Protein AF-A0A3R7F745-F1 (afdb_monomer)

Sequence (133 aa):
MEKLKELGHRFPKTRAEYIVSARKYSDSIKRIIKESENSKELRNWLVENIHGIGMKEASHFLRNIGYTDLAILDFHILDLLAKYGIIEKPKRLTKSIYLQIEKELRRIAELAGLNMAELDLYLWYMETGKILK

Solvent-accessible surface area (backbone atoms only — not comparable to full-atom values): 7678 Å² total; per-residue (Å²): 81,66,68,41,46,75,73,65,46,93,55,23,60,64,51,40,52,31,56,59,65,45,51,84,39,69,88,45,49,67,54,56,59,70,73,46,92,42,73,69,57,48,31,50,50,40,37,76,71,32,65,92,34,46,72,37,55,28,28,45,53,43,40,78,76,69,51,43,82,52,55,64,70,48,72,67,54,46,49,51,37,31,75,71,66,75,43,80,74,68,96,66,87,45,74,67,57,48,54,52,54,39,51,54,51,48,55,51,16,59,75,69,76,40,47,36,48,58,42,51,47,51,55,40,28,73,75,67,76,44,80,82,133

Structure (mmCIF, N/CA/C/O backbone):
data_AF-A0A3R7F745-F1
#
_entry.id   AF-A0A3R7F745-F1
#
loop_
_atom_site.group_PDB
_atom_site.id
_atom_site.type_symbol
_atom_site.label_atom_id
_atom_site.label_alt_id
_atom_site.label_comp_id
_atom_site.label_asym_id
_atom_site.label_entity_id
_atom_site.label_seq_id
_atom_site.pdbx_PDB_ins_code
_atom_site.Cartn_x
_atom_site.Cartn_y
_atom_site.Cartn_z
_atom_site.occupancy
_atom_site.B_iso_or_equiv
_atom_site.auth_seq_id
_atom_site.auth_comp_id
_atom_site.auth_asym_id
_atom_site.auth_atom_id
_atom_site.pdbx_PDB_model_num
ATOM 1 N N . MET A 1 1 ? 8.141 -2.968 -23.846 1.00 72.62 1 MET A N 1
ATOM 2 C CA . MET A 1 1 ? 7.396 -1.702 -24.035 1.00 72.62 1 MET A CA 1
ATOM 3 C C . MET A 1 1 ? 6.206 -1.909 -24.962 1.00 72.62 1 MET A C 1
ATOM 5 O O . MET A 1 1 ? 5.096 -1.599 -24.551 1.00 72.62 1 MET A O 1
ATOM 9 N N . GLU A 1 2 ? 6.426 -2.461 -26.160 1.00 80.88 2 GLU A N 1
ATOM 10 C CA . GLU A 1 2 ? 5.387 -2.669 -27.186 1.00 80.88 2 GLU A CA 1
ATOM 11 C C . GLU A 1 2 ? 4.180 -3.441 -26.652 1.00 80.88 2 GLU A C 1
ATOM 13 O O . GLU A 1 2 ? 3.068 -2.931 -26.723 1.00 80.88 2 GLU A O 1
ATOM 18 N N . LYS A 1 3 ? 4.406 -4.543 -25.923 1.00 92.00 3 LYS A N 1
ATOM 19 C CA . LYS A 1 3 ? 3.311 -5.310 -25.311 1.00 92.00 3 LYS A CA 1
ATOM 20 C C . LYS A 1 3 ? 2.423 -4.505 -24.349 1.00 92.00 3 LYS A C 1
ATOM 22 O O . LYS A 1 3 ? 1.210 -4.652 -24.376 1.00 92.00 3 LYS A O 1
ATOM 27 N N . LEU A 1 4 ? 2.995 -3.635 -23.509 1.00 93.00 4 LEU A N 1
ATOM 28 C CA . LEU A 1 4 ? 2.198 -2.804 -22.589 1.00 93.00 4 LEU A CA 1
ATOM 29 C C . LEU A 1 4 ? 1.375 -1.754 -23.342 1.00 93.00 4 LEU A C 1
ATOM 31 O O . LEU A 1 4 ? 0.277 -1.413 -22.910 1.00 93.00 4 LEU A O 1
ATOM 35 N N . LYS A 1 5 ? 1.912 -1.240 -24.455 1.00 91.56 5 LYS A N 1
ATOM 36 C CA . LYS A 1 5 ? 1.217 -0.285 -25.320 1.00 91.56 5 LYS A CA 1
ATOM 37 C C . LYS A 1 5 ? 0.073 -0.968 -26.075 1.00 91.56 5 LYS A C 1
ATOM 39 O O . LYS A 1 5 ? -1.028 -0.435 -26.085 1.00 91.56 5 LYS A O 1
ATOM 44 N N . GLU A 1 6 ? 0.320 -2.149 -26.639 1.00 94.31 6 GLU A N 1
ATOM 45 C CA . GLU A 1 6 ? -0.694 -2.981 -27.306 1.00 94.31 6 GLU A CA 1
ATOM 46 C C . GLU A 1 6 ? -1.857 -3.338 -26.377 1.00 94.31 6 GLU A C 1
ATOM 48 O O . GLU A 1 6 ? -3.009 -3.305 -26.790 1.00 94.31 6 GLU A O 1
ATOM 53 N N . LEU A 1 7 ? -1.565 -3.632 -25.107 1.00 95.62 7 LEU A N 1
ATOM 54 C CA . LEU A 1 7 ? -2.572 -3.941 -24.087 1.00 95.62 7 LEU A CA 1
ATOM 55 C C . LEU A 1 7 ? -3.254 -2.688 -23.496 1.00 95.62 7 LEU A C 1
ATOM 57 O O . LEU A 1 7 ? -3.988 -2.795 -22.517 1.00 95.62 7 LEU A O 1
ATOM 61 N N . GLY A 1 8 ? -3.015 -1.496 -24.056 1.00 93.69 8 GLY A N 1
ATOM 62 C CA . GLY A 1 8 ? -3.741 -0.269 -23.707 1.00 93.69 8 GLY A CA 1
ATOM 63 C C . GLY A 1 8 ? -3.279 0.438 -22.428 1.00 93.69 8 GLY A C 1
ATOM 64 O O . GLY A 1 8 ? -3.978 1.317 -21.920 1.00 93.69 8 GLY A O 1
ATOM 65 N N . HIS A 1 9 ? -2.108 0.104 -21.874 1.00 93.44 9 HIS A N 1
ATOM 66 C CA . HIS A 1 9 ? -1.624 0.775 -20.669 1.00 93.44 9 HIS A CA 1
ATOM 67 C C . HIS A 1 9 ? -1.247 2.239 -20.967 1.00 93.44 9 HIS A C 1
ATOM 69 O O . HIS A 1 9 ? -0.422 2.507 -21.836 1.00 93.44 9 HIS A O 1
ATOM 75 N N . ARG A 1 10 ? -1.781 3.192 -20.186 1.00 94.19 10 ARG A N 1
ATOM 76 C CA . ARG A 1 10 ? -1.599 4.652 -20.386 1.00 94.19 10 ARG A CA 1
ATOM 77 C C . ARG A 1 10 ? -0.144 5.142 -20.297 1.00 94.19 10 ARG A C 1
ATOM 79 O O . ARG A 1 10 ? 0.215 6.126 -20.928 1.00 94.19 10 ARG A O 1
ATOM 86 N N . PHE A 1 11 ? 0.699 4.445 -19.532 1.00 93.69 11 PHE A N 1
ATOM 87 C CA . PHE A 1 11 ? 2.117 4.789 -19.307 1.00 93.69 11 PHE A CA 1
ATOM 88 C C . PHE A 1 11 ? 3.068 3.617 -19.618 1.00 93.69 11 PHE A C 1
ATOM 90 O O . PHE A 1 11 ? 3.719 3.088 -18.714 1.00 93.69 11 PHE A O 1
ATOM 97 N N . PRO A 1 12 ? 3.126 3.128 -20.867 1.00 93.56 12 PRO A N 1
ATOM 98 C CA . PRO A 1 12 ? 3.766 1.850 -21.178 1.00 93.56 12 PRO A CA 1
ATOM 99 C C . PRO A 1 12 ? 5.296 1.917 -21.091 1.00 93.56 12 PRO A C 1
ATOM 101 O O . PRO A 1 12 ? 5.928 0.944 -20.684 1.00 93.56 12 PRO A O 1
ATOM 104 N N . LYS A 1 13 ? 5.893 3.066 -21.437 1.00 94.38 13 LYS A N 1
ATOM 105 C CA . LYS A 1 13 ? 7.344 3.287 -21.368 1.00 94.38 13 LYS A CA 1
ATOM 106 C C . LYS A 1 13 ? 7.831 3.272 -19.917 1.00 94.38 13 LYS A C 1
ATOM 108 O O . LYS A 1 13 ? 8.583 2.381 -19.539 1.00 94.38 13 LYS A O 1
ATOM 113 N N . THR A 1 14 ? 7.299 4.168 -19.089 1.00 94.56 14 THR A N 1
ATOM 114 C CA . THR A 1 14 ? 7.657 4.287 -17.669 1.00 94.56 14 THR A CA 1
ATOM 115 C C . THR A 1 14 ? 7.414 2.990 -16.896 1.00 94.56 14 THR A C 1
ATOM 117 O O . THR A 1 14 ? 8.259 2.564 -16.117 1.00 94.56 14 THR A O 1
ATOM 120 N N . ARG A 1 15 ? 6.289 2.296 -17.129 1.00 94.56 15 ARG A N 1
ATOM 121 C CA . ARG A 1 15 ? 6.046 1.001 -16.469 1.00 94.56 15 ARG A CA 1
ATOM 122 C C . ARG A 1 15 ? 7.008 -0.091 -16.927 1.00 94.56 15 ARG A C 1
ATOM 124 O O . ARG A 1 15 ? 7.422 -0.890 -16.095 1.00 94.56 15 ARG A O 1
ATOM 131 N N . ALA A 1 16 ? 7.392 -0.122 -18.204 1.00 95.88 16 ALA A N 1
ATOM 132 C CA . ALA A 1 16 ? 8.419 -1.054 -18.664 1.00 95.88 16 ALA A CA 1
ATOM 133 C C . ALA A 1 16 ? 9.768 -0.780 -17.982 1.00 95.88 16 ALA A C 1
ATOM 135 O O . ALA A 1 16 ? 10.407 -1.724 -17.527 1.00 95.88 16 ALA A O 1
ATOM 136 N N . GLU A 1 17 ? 10.166 0.489 -17.864 1.00 95.88 17 GLU A N 1
ATOM 137 C CA . GLU A 1 17 ? 11.392 0.896 -17.162 1.00 95.88 17 GLU A CA 1
ATOM 138 C C . GLU A 1 17 ? 11.373 0.454 -15.691 1.00 95.88 17 GLU A C 1
ATOM 140 O O . GLU A 1 17 ? 12.347 -0.125 -15.214 1.00 95.88 17 GLU A O 1
ATOM 145 N N . TYR A 1 18 ? 10.247 0.636 -14.992 1.00 96.38 18 TYR A N 1
ATOM 146 C CA . TYR A 1 18 ? 10.093 0.214 -13.593 1.00 96.38 18 TYR A CA 1
ATOM 147 C C . TYR A 1 18 ? 10.223 -1.303 -13.444 1.00 96.38 18 TYR A C 1
ATOM 149 O O . TYR A 1 18 ? 10.988 -1.780 -12.608 1.00 96.38 18 TYR A O 1
ATOM 157 N N . ILE A 1 19 ? 9.535 -2.065 -14.302 1.00 95.50 19 ILE A N 1
ATOM 158 C CA . ILE A 1 19 ? 9.607 -3.530 -14.300 1.00 95.50 19 ILE A CA 1
ATOM 159 C C . ILE A 1 19 ? 11.040 -3.996 -14.555 1.00 95.50 19 ILE A C 1
ATOM 161 O O . ILE A 1 19 ? 11.517 -4.878 -13.851 1.00 95.50 19 ILE A O 1
ATOM 165 N N . VAL A 1 20 ? 11.731 -3.427 -15.548 1.00 96.62 20 VAL A N 1
ATOM 166 C CA . VAL A 1 20 ? 13.112 -3.815 -15.875 1.00 96.62 20 VAL A CA 1
ATOM 167 C C . VAL A 1 20 ? 14.060 -3.478 -14.726 1.00 96.62 20 VAL A C 1
ATOM 169 O O . VAL A 1 20 ? 14.844 -4.337 -14.336 1.00 96.62 20 VAL A O 1
ATOM 172 N N . SER A 1 21 ? 13.946 -2.285 -14.139 1.00 96.25 21 SER A N 1
ATOM 173 C CA . SER A 1 21 ? 14.760 -1.866 -12.990 1.00 96.25 21 SER A CA 1
ATOM 174 C C . SER A 1 21 ? 14.577 -2.789 -11.779 1.00 96.25 21 SER A C 1
ATOM 176 O O . SER A 1 21 ? 15.553 -3.171 -11.133 1.00 96.25 21 SER A O 1
ATOM 178 N N . ALA A 1 22 ? 13.345 -3.233 -11.512 1.00 96.69 22 ALA A N 1
ATOM 179 C CA . ALA A 1 22 ? 13.042 -4.137 -10.405 1.00 96.69 22 ALA A CA 1
ATOM 180 C C . ALA A 1 22 ? 13.643 -5.549 -10.571 1.00 96.69 22 ALA A C 1
ATOM 182 O O . ALA A 1 22 ? 13.841 -6.241 -9.572 1.00 96.69 22 ALA A O 1
ATOM 183 N N . ARG A 1 23 ? 13.990 -5.980 -11.797 1.00 96.06 23 ARG A N 1
ATOM 184 C CA . ARG A 1 23 ? 14.547 -7.326 -12.059 1.00 96.06 23 ARG A CA 1
ATOM 185 C C . ARG A 1 23 ? 15.867 -7.588 -11.349 1.00 96.06 23 ARG A C 1
ATOM 187 O O . ARG A 1 23 ? 16.162 -8.744 -11.092 1.00 96.06 23 ARG A O 1
ATOM 194 N N . LYS A 1 24 ? 16.623 -6.553 -10.968 1.00 96.31 24 LYS A N 1
ATOM 195 C CA . LYS A 1 24 ? 17.854 -6.724 -10.176 1.00 96.31 24 LYS A CA 1
ATOM 196 C C . LYS A 1 24 ? 17.620 -7.418 -8.822 1.00 96.31 24 LYS A C 1
ATOM 198 O O . LYS A 1 24 ? 18.569 -7.895 -8.215 1.00 96.31 24 LYS A O 1
ATOM 203 N N . TYR A 1 25 ? 16.370 -7.478 -8.355 1.00 95.94 25 TYR A N 1
ATOM 204 C CA . TYR A 1 25 ? 15.972 -8.186 -7.138 1.00 95.94 25 TYR A CA 1
ATOM 205 C C . TYR A 1 25 ? 15.310 -9.550 -7.404 1.00 95.94 25 TYR A C 1
ATOM 207 O O . TYR A 1 25 ? 14.819 -10.157 -6.458 1.00 95.94 25 TYR A O 1
ATOM 215 N N . SER A 1 26 ? 15.263 -10.059 -8.645 1.00 93.25 26 SER A N 1
ATOM 216 C CA . SER A 1 26 ? 14.535 -11.303 -8.978 1.00 93.25 26 SER A CA 1
ATOM 217 C C . SER A 1 26 ? 14.954 -12.496 -8.120 1.00 93.25 26 SER A C 1
ATOM 219 O O . SER A 1 26 ? 14.105 -13.276 -7.690 1.00 93.25 26 SER A O 1
ATOM 221 N N . ASP A 1 27 ? 16.249 -12.588 -7.828 1.00 95.00 27 ASP A N 1
ATOM 222 C CA . ASP A 1 27 ? 16.844 -13.735 -7.141 1.00 95.00 27 ASP A CA 1
ATOM 223 C C . ASP A 1 27 ? 16.829 -13.563 -5.615 1.00 95.00 27 ASP A C 1
ATOM 225 O O . ASP A 1 27 ? 16.926 -14.535 -4.867 1.00 95.00 27 ASP A O 1
ATOM 229 N N . SER A 1 28 ? 16.674 -12.326 -5.134 1.00 95.56 28 SER A N 1
ATOM 230 C CA . SER A 1 28 ? 16.743 -11.980 -3.713 1.00 95.56 28 SER A CA 1
ATOM 231 C C . SER A 1 28 ? 15.391 -11.636 -3.093 1.00 95.56 28 SER A C 1
ATOM 233 O O . SER A 1 28 ? 15.243 -11.792 -1.884 1.00 95.56 28 SER A O 1
ATOM 235 N N . ILE A 1 29 ? 14.380 -11.234 -3.874 1.00 94.50 29 ILE A N 1
ATOM 236 C CA . ILE A 1 29 ? 13.108 -10.715 -3.343 1.00 94.50 29 ILE A CA 1
ATOM 237 C C . ILE A 1 29 ? 12.384 -11.721 -2.446 1.00 94.50 29 ILE A C 1
ATOM 239 O O . ILE A 1 29 ? 11.893 -11.357 -1.384 1.00 94.50 29 ILE A O 1
ATOM 243 N N . LYS A 1 30 ? 12.379 -13.009 -2.816 1.00 94.00 30 LYS A N 1
ATOM 244 C CA . LYS A 1 30 ? 11.775 -14.068 -1.990 1.00 94.00 30 LYS A CA 1
ATOM 245 C C . LYS A 1 30 ? 12.487 -14.215 -0.648 1.00 94.00 30 LYS A C 1
ATOM 247 O O . LYS A 1 30 ? 11.829 -14.412 0.367 1.00 94.00 30 LYS A O 1
ATOM 252 N N . ARG A 1 31 ? 13.821 -14.122 -0.652 1.00 95.81 3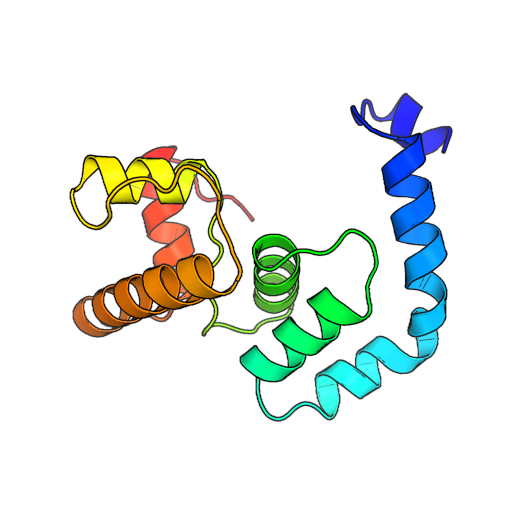1 ARG A N 1
ATOM 253 C CA . ARG A 1 31 ? 14.636 -14.188 0.563 1.00 95.81 31 ARG A CA 1
ATOM 254 C C . ARG A 1 31 ? 14.370 -12.974 1.451 1.00 95.81 31 ARG A C 1
ATOM 256 O O . ARG A 1 31 ? 14.060 -13.159 2.614 1.00 95.81 31 ARG A O 1
ATOM 263 N N . ILE A 1 32 ? 14.380 -11.773 0.875 1.00 95.00 32 ILE A N 1
ATOM 264 C CA . ILE A 1 32 ? 14.102 -10.510 1.577 1.00 95.00 32 ILE A CA 1
ATOM 265 C C . ILE A 1 32 ? 12.721 -10.536 2.242 1.00 95.00 32 ILE A C 1
ATOM 267 O O . ILE A 1 32 ? 12.591 -10.153 3.398 1.00 95.00 32 ILE A O 1
ATOM 271 N N . ILE A 1 33 ? 11.696 -11.029 1.536 1.00 94.88 33 ILE A N 1
ATOM 272 C CA . ILE A 1 33 ? 10.348 -11.194 2.099 1.00 94.88 33 ILE A CA 1
ATOM 273 C C . ILE A 1 33 ? 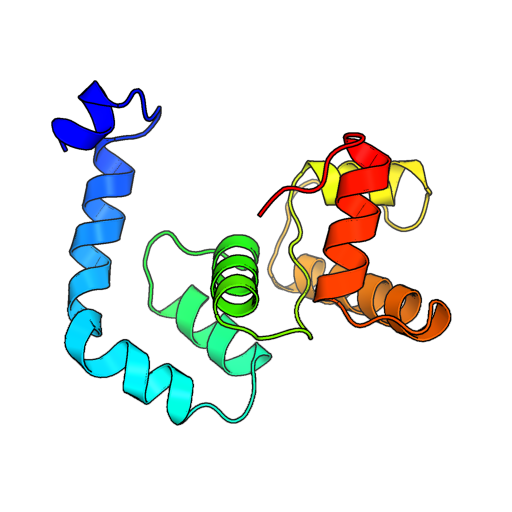10.365 -12.191 3.267 1.00 94.88 33 ILE A C 1
ATOM 275 O O . ILE A 1 33 ? 9.778 -11.914 4.305 1.00 94.88 33 ILE A O 1
ATOM 279 N N . LYS A 1 34 ? 11.042 -13.337 3.112 1.00 92.56 34 LYS A N 1
ATOM 280 C CA . LYS A 1 34 ? 11.086 -14.400 4.129 1.00 92.56 34 LYS A CA 1
ATOM 281 C C . LYS A 1 34 ? 11.879 -14.011 5.381 1.00 92.56 34 LYS A C 1
ATOM 283 O O . LYS A 1 34 ? 11.537 -14.455 6.468 1.00 92.56 34 LYS A O 1
ATOM 288 N N . GLU A 1 35 ? 12.951 -13.245 5.216 1.00 93.00 35 GLU A N 1
ATOM 289 C CA . GLU A 1 35 ? 13.826 -12.793 6.305 1.00 93.00 35 GLU A CA 1
ATOM 290 C C . GLU A 1 35 ? 13.254 -11.585 7.055 1.00 93.00 35 GLU A C 1
ATOM 292 O O . GLU A 1 35 ? 13.739 -11.253 8.131 1.00 93.00 35 GLU A O 1
ATOM 297 N N . SER A 1 36 ? 12.232 -10.919 6.512 1.00 91.94 36 SER A N 1
ATOM 298 C CA . SER A 1 36 ? 11.605 -9.794 7.193 1.00 91.94 36 SER A CA 1
ATOM 299 C C . SER A 1 36 ? 10.620 -10.266 8.259 1.00 91.94 36 SER A C 1
ATOM 301 O O . SER A 1 36 ? 9.636 -10.943 7.968 1.00 91.94 36 SER A O 1
ATOM 303 N N . GLU A 1 37 ? 10.855 -9.839 9.497 1.00 88.62 37 GLU A N 1
ATOM 304 C CA . GLU A 1 37 ? 9.993 -10.144 10.645 1.00 88.62 37 GLU A CA 1
ATOM 305 C C . GLU A 1 37 ? 8.764 -9.223 10.731 1.00 88.62 37 GLU A C 1
ATOM 307 O O . GLU A 1 37 ? 7.804 -9.510 11.445 1.00 88.62 37 GLU A O 1
ATOM 312 N N . ASN A 1 38 ? 8.778 -8.105 9.998 1.00 93.94 38 ASN A N 1
ATOM 313 C CA . ASN A 1 38 ? 7.821 -7.018 10.155 1.00 93.94 38 ASN A CA 1
ATOM 314 C C . ASN A 1 38 ? 7.362 -6.479 8.794 1.00 93.94 38 ASN A C 1
ATOM 316 O O . ASN A 1 38 ? 8.134 -5.893 8.032 1.00 93.94 38 ASN A O 1
ATOM 320 N N . SER A 1 39 ? 6.063 -6.597 8.517 1.00 96.31 39 SER A N 1
ATOM 321 C CA . SER A 1 39 ? 5.442 -6.129 7.271 1.00 96.31 39 SER A CA 1
ATOM 322 C C . SER A 1 39 ? 5.658 -4.630 7.017 1.00 96.31 39 SER A C 1
ATOM 324 O O . SER A 1 39 ? 5.798 -4.206 5.868 1.00 96.31 39 SER A O 1
ATOM 326 N N . LYS A 1 40 ? 5.740 -3.806 8.072 1.00 96.88 40 LYS A N 1
ATOM 327 C CA . LYS A 1 40 ? 5.968 -2.356 7.964 1.00 96.88 40 LYS A CA 1
ATOM 328 C C . LYS A 1 40 ? 7.392 -2.044 7.521 1.00 96.88 40 LYS A C 1
ATOM 330 O O . LYS A 1 40 ? 7.592 -1.118 6.734 1.00 96.88 40 LYS A O 1
ATOM 335 N N . GLU A 1 41 ? 8.366 -2.803 8.013 1.00 96.56 41 GLU A N 1
ATOM 336 C CA . GLU A 1 41 ? 9.764 -2.691 7.593 1.00 96.56 41 GLU A CA 1
ATOM 337 C C . GLU A 1 41 ? 9.936 -3.190 6.166 1.00 96.56 41 GLU A C 1
ATOM 339 O O . GLU A 1 41 ? 10.511 -2.476 5.346 1.00 96.56 41 GLU A O 1
ATOM 344 N N . LEU A 1 42 ? 9.334 -4.334 5.831 1.00 97.81 42 LEU A N 1
ATOM 345 C CA . LEU A 1 42 ? 9.319 -4.846 4.465 1.00 97.81 42 LEU A CA 1
ATOM 346 C C . LEU A 1 42 ? 8.693 -3.841 3.491 1.00 97.81 42 LEU A C 1
ATOM 348 O O . LEU A 1 42 ? 9.232 -3.597 2.411 1.00 97.81 42 LEU A O 1
ATOM 352 N N . ARG A 1 43 ? 7.590 -3.192 3.883 1.00 98.19 43 ARG A N 1
ATOM 353 C CA . ARG A 1 43 ? 6.980 -2.112 3.101 1.00 98.19 43 ARG A CA 1
ATOM 354 C C . ARG A 1 43 ? 7.949 -0.956 2.884 1.00 98.19 43 ARG A C 1
ATOM 356 O O . ARG A 1 43 ? 8.072 -0.485 1.758 1.00 98.19 43 ARG A O 1
ATOM 363 N N . ASN A 1 44 ? 8.607 -0.479 3.940 1.00 97.50 44 ASN A N 1
ATOM 364 C CA . ASN A 1 44 ? 9.569 0.618 3.825 1.00 97.50 44 ASN A CA 1
ATOM 365 C C . ASN A 1 44 ? 10.722 0.239 2.892 1.00 97.50 44 ASN A C 1
ATOM 367 O O . ASN A 1 44 ? 11.059 1.014 2.001 1.00 97.50 44 ASN A O 1
ATOM 371 N N . TRP A 1 45 ? 11.240 -0.983 3.030 1.00 97.75 45 TRP A N 1
ATOM 372 C CA . TRP A 1 45 ? 12.279 -1.508 2.157 1.00 97.75 45 TRP A CA 1
ATOM 373 C C . TRP A 1 45 ? 11.835 -1.506 0.689 1.00 97.75 45 TRP A C 1
ATOM 375 O O . TRP A 1 45 ? 12.572 -1.018 -0.166 1.00 97.75 45 TRP A O 1
ATOM 385 N N . LEU A 1 46 ? 10.616 -1.974 0.389 1.00 97.88 46 LEU A N 1
ATOM 386 C CA . LEU A 1 46 ? 10.062 -1.965 -0.971 1.00 97.88 46 LEU A CA 1
ATOM 387 C C . LEU A 1 46 ? 9.966 -0.546 -1.546 1.00 97.88 46 LEU A C 1
ATOM 389 O O . LEU A 1 46 ? 10.355 -0.331 -2.691 1.00 97.88 46 LEU A O 1
ATOM 393 N N . VAL A 1 47 ? 9.481 0.414 -0.754 1.00 97.81 47 VAL A N 1
ATOM 394 C CA . VAL A 1 47 ? 9.351 1.823 -1.165 1.00 97.81 47 VAL A CA 1
ATOM 395 C C . VAL A 1 47 ? 10.712 2.458 -1.454 1.00 97.81 47 VAL A C 1
ATOM 397 O O . VAL A 1 47 ? 10.845 3.248 -2.384 1.00 97.81 47 VAL A O 1
ATOM 400 N N . GLU A 1 48 ? 11.730 2.116 -0.670 1.00 97.31 48 GLU A N 1
ATOM 401 C CA . GLU A 1 48 ? 13.071 2.694 -0.796 1.00 97.31 48 GLU A CA 1
ATOM 402 C C . GLU A 1 48 ? 13.888 2.054 -1.928 1.00 97.31 48 GLU A C 1
ATOM 404 O O . GLU A 1 48 ? 14.703 2.725 -2.560 1.00 97.31 48 GLU A O 1
ATOM 409 N N . ASN A 1 49 ? 13.661 0.769 -2.221 1.00 96.94 49 ASN A N 1
ATOM 410 C CA . ASN A 1 49 ? 14.511 -0.008 -3.128 1.00 96.94 49 ASN A CA 1
ATOM 411 C C . ASN A 1 49 ? 13.894 -0.259 -4.509 1.00 96.94 49 ASN A C 1
ATOM 413 O O . ASN A 1 49 ? 14.628 -0.419 -5.492 1.00 96.94 49 ASN A O 1
ATOM 417 N N . ILE A 1 50 ? 12.564 -0.305 -4.617 1.00 96.94 50 ILE A N 1
ATOM 418 C CA . ILE A 1 50 ? 11.877 -0.668 -5.859 1.00 96.94 50 ILE A CA 1
ATOM 419 C C . ILE A 1 50 ? 11.348 0.590 -6.542 1.00 96.94 50 ILE A C 1
ATOM 421 O O . ILE A 1 50 ? 10.343 1.183 -6.153 1.00 96.94 50 ILE A O 1
ATOM 425 N N . HIS A 1 51 ? 12.030 0.997 -7.612 1.00 95.62 51 HIS A N 1
ATOM 426 C CA . HIS A 1 51 ? 11.656 2.193 -8.353 1.00 95.62 51 HIS A CA 1
ATOM 427 C C . HIS A 1 51 ? 10.227 2.090 -8.911 1.00 95.62 51 HIS A C 1
ATOM 429 O O . HIS A 1 51 ? 9.872 1.114 -9.572 1.00 95.62 51 HIS A O 1
ATOM 435 N N . GLY A 1 52 ? 9.416 3.120 -8.657 1.00 94.50 52 GLY A N 1
ATOM 436 C CA . GLY A 1 52 ? 8.014 3.158 -9.072 1.00 94.50 52 GLY A CA 1
ATOM 437 C C . GLY A 1 52 ? 7.017 2.555 -8.081 1.00 94.50 52 GLY A C 1
ATOM 438 O O . GLY A 1 52 ? 5.827 2.522 -8.398 1.00 94.50 52 GLY A O 1
ATOM 439 N N . ILE A 1 53 ? 7.473 2.110 -6.906 1.00 97.06 53 ILE A N 1
ATOM 440 C CA . ILE A 1 53 ? 6.629 1.609 -5.819 1.00 97.06 53 ILE A CA 1
ATOM 441 C C . ILE A 1 53 ? 6.531 2.663 -4.712 1.00 97.06 53 ILE A C 1
ATOM 443 O O . ILE A 1 53 ? 7.529 3.050 -4.112 1.00 97.06 53 ILE A O 1
ATOM 447 N N . GLY A 1 54 ? 5.313 3.138 -4.446 1.00 97.62 54 GLY A N 1
ATOM 448 C CA . GLY A 1 54 ? 4.998 3.988 -3.301 1.00 97.62 54 GLY A CA 1
ATOM 449 C C . GLY A 1 54 ? 4.400 3.196 -2.138 1.00 97.62 54 GLY A C 1
ATOM 450 O O . GLY A 1 54 ? 4.269 1.974 -2.188 1.00 97.62 54 GLY A O 1
ATOM 451 N N . MET A 1 55 ? 3.997 3.906 -1.078 1.00 98.06 55 MET A N 1
ATOM 452 C CA . MET A 1 55 ? 3.404 3.301 0.127 1.00 98.06 55 MET A CA 1
ATOM 453 C C . MET A 1 55 ? 2.188 2.421 -0.190 1.00 98.06 55 MET A C 1
ATOM 455 O O . MET A 1 55 ? 2.073 1.318 0.347 1.00 98.06 55 MET A O 1
ATOM 459 N N . LYS A 1 56 ? 1.305 2.886 -1.084 1.00 97.44 56 LYS A N 1
ATOM 460 C CA . LYS A 1 56 ? 0.111 2.143 -1.500 1.00 97.44 56 LYS A CA 1
ATOM 461 C C . LYS A 1 56 ? 0.491 0.904 -2.303 1.00 97.44 56 LYS A C 1
ATOM 463 O O . LYS A 1 56 ? 0.028 -0.181 -1.980 1.00 97.44 56 LYS A O 1
ATOM 468 N N . GLU A 1 57 ? 1.337 1.047 -3.324 1.00 97.75 57 GLU A N 1
ATOM 469 C CA . GLU A 1 57 ? 1.760 -0.076 -4.170 1.00 97.75 57 GLU A CA 1
ATOM 470 C C . GLU A 1 57 ? 2.488 -1.156 -3.358 1.00 97.75 57 GLU A C 1
ATOM 472 O O . GLU A 1 57 ? 2.224 -2.339 -3.553 1.00 97.75 57 GLU A O 1
ATOM 477 N N . ALA A 1 58 ? 3.349 -0.765 -2.412 1.00 98.06 58 ALA A N 1
ATOM 478 C CA . ALA A 1 58 ? 4.029 -1.703 -1.524 1.00 98.06 58 ALA A CA 1
ATOM 479 C C . ALA A 1 58 ? 3.044 -2.416 -0.587 1.00 98.06 58 ALA A C 1
ATOM 481 O O . ALA A 1 58 ? 3.097 -3.637 -0.463 1.00 98.06 58 ALA A O 1
ATOM 482 N N . SER A 1 59 ? 2.114 -1.681 0.034 1.00 97.94 59 SER A N 1
ATOM 483 C CA . SER A 1 59 ? 1.087 -2.281 0.902 1.00 97.94 59 SER A CA 1
ATOM 484 C C . SER A 1 59 ? 0.177 -3.235 0.118 1.00 97.94 59 SER A C 1
ATOM 486 O O . SER A 1 59 ? -0.108 -4.333 0.586 1.00 97.94 59 SER A O 1
ATOM 488 N N . HIS A 1 60 ? -0.219 -2.862 -1.105 1.00 96.25 60 HIS A N 1
ATOM 489 C CA . HIS A 1 60 ? -1.043 -3.697 -1.987 1.00 96.25 60 HIS A CA 1
ATOM 490 C C . HIS A 1 60 ? -0.312 -4.968 -2.418 1.00 96.25 60 HIS A C 1
ATOM 492 O O . HIS A 1 60 ? -0.884 -6.053 -2.349 1.00 96.25 60 HIS A O 1
ATOM 498 N N . PHE A 1 61 ? 0.967 -4.858 -2.787 1.00 96.62 61 PHE A N 1
ATOM 499 C CA . PHE A 1 61 ? 1.800 -6.020 -3.091 1.00 96.62 61 PHE A CA 1
ATOM 500 C C . PHE A 1 61 ? 1.877 -6.987 -1.904 1.00 96.62 61 PHE A C 1
ATOM 502 O O . PHE A 1 61 ? 1.629 -8.179 -2.078 1.00 96.62 61 PHE A O 1
ATOM 509 N N . LEU A 1 62 ? 2.162 -6.475 -0.702 1.00 97.12 62 LEU A N 1
ATOM 510 C CA . LEU A 1 62 ? 2.253 -7.289 0.510 1.00 97.12 62 LEU A CA 1
ATOM 511 C C . LEU A 1 62 ? 0.916 -7.955 0.856 1.00 97.12 62 LEU A C 1
ATOM 513 O O . LEU A 1 62 ? 0.893 -9.145 1.168 1.00 97.12 62 LEU A O 1
ATOM 517 N N . ARG A 1 63 ? -0.209 -7.248 0.702 1.00 94.94 63 ARG A N 1
ATOM 518 C CA . ARG A 1 63 ? -1.537 -7.846 0.888 1.00 94.94 63 ARG A CA 1
ATOM 519 C C . ARG A 1 63 ? -1.769 -9.007 -0.066 1.00 94.94 63 ARG A C 1
ATOM 521 O O . ARG A 1 63 ? -2.198 -10.078 0.354 1.00 94.94 63 ARG A O 1
ATOM 528 N N . ASN A 1 64 ? -1.420 -8.830 -1.336 1.00 93.62 64 ASN A N 1
ATOM 529 C CA . ASN A 1 64 ? -1.627 -9.846 -2.366 1.00 93.62 64 ASN A CA 1
ATOM 530 C C . ASN A 1 64 ? -0.783 -11.116 -2.168 1.00 93.62 64 ASN A C 1
ATOM 532 O O . ASN A 1 64 ? -1.122 -12.149 -2.741 1.00 9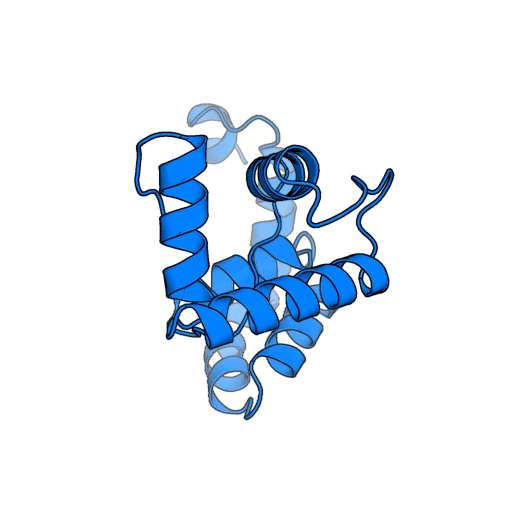3.62 64 ASN A O 1
ATOM 536 N N . ILE A 1 65 ? 0.277 -11.061 -1.356 1.00 94.19 65 ILE A N 1
ATOM 537 C CA . ILE A 1 65 ? 1.078 -12.234 -0.975 1.00 94.19 65 ILE A CA 1
ATOM 538 C C . ILE A 1 65 ? 0.789 -12.731 0.454 1.00 94.19 65 ILE A C 1
ATOM 540 O O . ILE A 1 65 ? 1.473 -13.640 0.916 1.00 94.19 65 ILE A O 1
ATOM 544 N N . GLY A 1 66 ? -0.221 -12.174 1.137 1.00 93.25 66 GLY A N 1
ATOM 545 C CA . GLY A 1 66 ? -0.773 -12.720 2.383 1.00 93.25 66 GLY A CA 1
ATOM 546 C C . GLY A 1 66 ? -0.593 -11.882 3.653 1.00 93.25 66 GLY A C 1
ATOM 547 O O . GLY A 1 66 ? -1.048 -12.315 4.707 1.00 93.25 66 GLY A O 1
ATOM 548 N N . TYR A 1 67 ? 0.022 -10.696 3.598 1.00 95.88 67 TYR A N 1
ATOM 549 C CA . TYR A 1 67 ? 0.109 -9.815 4.774 1.00 95.88 67 TYR A CA 1
ATOM 550 C C . TYR A 1 67 ? -1.225 -9.095 5.019 1.00 95.88 67 TYR A C 1
ATOM 552 O O . TYR A 1 67 ? -1.826 -8.557 4.093 1.00 95.88 67 TYR A O 1
ATOM 560 N N . THR A 1 68 ? -1.695 -9.044 6.265 1.00 96.50 68 THR A N 1
ATOM 561 C CA . THR A 1 68 ? -3.061 -8.581 6.585 1.00 96.50 68 THR A CA 1
ATOM 562 C C . THR A 1 68 ? -3.125 -7.330 7.454 1.00 96.50 68 THR A C 1
ATOM 564 O O . THR A 1 68 ? -4.209 -6.908 7.853 1.00 96.50 68 THR A O 1
ATOM 567 N N . ASP A 1 69 ? -1.984 -6.709 7.751 1.00 96.44 69 ASP A N 1
ATOM 568 C CA . ASP A 1 69 ? -1.872 -5.663 8.766 1.00 96.44 69 ASP A CA 1
ATOM 569 C C . ASP A 1 69 ? -1.493 -4.280 8.205 1.00 96.44 69 ASP A C 1
ATOM 571 O O . ASP A 1 69 ? -1.200 -3.374 8.985 1.00 96.44 69 ASP A O 1
ATOM 575 N N . LEU A 1 70 ? -1.522 -4.085 6.884 1.00 97.75 70 LEU A N 1
ATOM 576 C CA . LEU A 1 70 ? -1.182 -2.822 6.213 1.00 97.75 70 LEU A CA 1
ATOM 577 C C . LEU A 1 70 ? -2.403 -2.211 5.514 1.00 97.75 70 LEU A C 1
ATOM 579 O O . LEU A 1 70 ? -3.188 -2.928 4.899 1.00 97.75 70 LEU A O 1
ATOM 583 N N . ALA A 1 71 ? -2.544 -0.883 5.567 1.00 97.12 71 ALA A N 1
ATOM 584 C CA . ALA A 1 71 ? -3.578 -0.164 4.823 1.00 97.12 71 ALA A CA 1
ATOM 585 C C . ALA A 1 71 ? -3.193 -0.019 3.349 1.00 97.12 71 ALA A C 1
ATOM 587 O O . ALA A 1 71 ? -2.030 0.249 3.035 1.00 97.12 71 ALA A O 1
ATOM 588 N N . ILE A 1 72 ? -4.180 -0.065 2.454 1.00 96.75 72 ILE A N 1
ATOM 589 C CA . ILE A 1 72 ? -4.032 0.293 1.040 1.00 96.75 72 ILE A CA 1
ATOM 590 C C . ILE A 1 72 ? -4.794 1.604 0.811 1.00 96.75 72 ILE A C 1
ATOM 592 O O . ILE A 1 72 ? -6.000 1.612 0.605 1.00 96.75 72 ILE A O 1
ATOM 596 N N . LEU A 1 73 ? -4.095 2.741 0.887 1.00 96.38 73 LEU A N 1
ATOM 597 C CA . LEU A 1 73 ? -4.722 4.060 0.737 1.00 96.38 73 LEU A CA 1
ATOM 598 C C . LEU A 1 73 ? -4.645 4.534 -0.714 1.00 96.38 73 LEU A C 1
ATOM 600 O O . LEU A 1 73 ? -3.618 5.058 -1.158 1.00 96.38 73 LEU A O 1
ATOM 604 N N . ASP A 1 74 ? -5.730 4.350 -1.458 1.00 93.06 74 ASP A N 1
ATOM 605 C CA . ASP A 1 74 ? -5.917 4.936 -2.782 1.00 93.06 74 ASP A CA 1
ATOM 606 C C . ASP A 1 74 ? -6.884 6.133 -2.749 1.00 93.06 74 ASP A C 1
ATOM 608 O O . ASP A 1 74 ? -7.314 6.575 -1.685 1.00 93.06 74 ASP A O 1
ATOM 612 N N . PHE A 1 75 ? -7.196 6.712 -3.911 1.00 91.44 75 PHE A N 1
ATOM 613 C CA . PHE A 1 75 ? -8.065 7.887 -3.948 1.00 91.44 75 PHE A CA 1
ATOM 614 C C . PHE A 1 75 ? -9.511 7.573 -3.534 1.00 91.44 75 PHE A C 1
ATOM 616 O O . PHE A 1 75 ? -10.117 8.417 -2.887 1.00 91.44 75 PHE A O 1
ATOM 623 N N . HIS A 1 76 ? -10.020 6.374 -3.835 1.00 91.25 76 HIS A N 1
ATOM 624 C CA . HIS A 1 76 ? -11.360 5.929 -3.456 1.00 91.25 76 HIS A CA 1
ATOM 625 C C . HIS A 1 76 ? -11.485 5.782 -1.941 1.00 91.25 76 HIS A C 1
ATOM 627 O O . HIS A 1 76 ? -12.404 6.331 -1.340 1.00 91.25 76 HIS A O 1
ATOM 633 N N . ILE A 1 77 ? -10.518 5.119 -1.303 1.00 93.88 77 ILE A N 1
ATOM 634 C CA . ILE A 1 77 ? -10.483 4.978 0.155 1.00 93.88 77 ILE A CA 1
ATOM 635 C C . ILE A 1 77 ? -10.353 6.350 0.820 1.00 93.88 77 ILE A C 1
ATOM 637 O O . ILE A 1 77 ? -11.074 6.642 1.768 1.00 93.88 77 ILE A O 1
ATOM 641 N N . LEU A 1 78 ? -9.483 7.231 0.318 1.00 95.81 78 LEU A N 1
ATOM 642 C CA . LEU A 1 78 ? -9.359 8.587 0.866 1.00 95.81 78 LEU A CA 1
ATOM 643 C C . LEU A 1 78 ? -10.650 9.405 0.715 1.00 95.81 78 LEU A C 1
ATOM 645 O O . LEU A 1 78 ? -11.002 10.143 1.635 1.00 95.81 78 LEU A O 1
ATOM 649 N N . ASP A 1 79 ? -11.345 9.282 -0.417 1.00 94.31 79 ASP A N 1
ATOM 650 C CA . ASP A 1 79 ? -12.638 9.932 -0.652 1.00 94.31 79 ASP A CA 1
ATOM 651 C C . ASP A 1 79 ? -13.721 9.403 0.288 1.00 94.31 79 ASP A C 1
ATOM 653 O O . ASP A 1 79 ? -14.432 10.192 0.912 1.00 94.31 79 ASP A O 1
ATOM 657 N N . LEU A 1 80 ? -13.785 8.085 0.468 1.00 95.06 80 LEU A N 1
ATOM 658 C CA . LEU A 1 80 ? -14.702 7.438 1.396 1.00 95.06 80 LEU A CA 1
ATOM 659 C C . LEU A 1 80 ? -14.4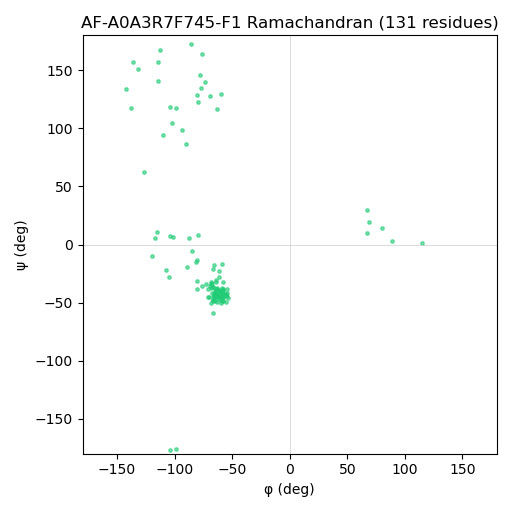58 7.910 2.837 1.00 95.06 80 LEU A C 1
ATOM 661 O O . LEU A 1 80 ? -15.386 8.349 3.515 1.00 95.06 80 LEU A O 1
ATOM 665 N N . LEU A 1 81 ? -13.208 7.885 3.308 1.00 95.81 81 LEU A N 1
ATOM 666 C CA . LEU A 1 81 ? -12.876 8.308 4.672 1.00 95.81 81 LEU A CA 1
ATOM 667 C C . LEU A 1 81 ? -13.193 9.789 4.913 1.00 95.81 81 LEU A C 1
ATOM 669 O O . LEU A 1 81 ? -13.695 10.139 5.982 1.00 95.81 81 LEU A O 1
ATOM 673 N N . ALA A 1 82 ? -12.949 10.651 3.923 1.00 96.25 82 ALA A N 1
ATOM 674 C CA . ALA A 1 82 ? -13.309 12.063 4.004 1.00 96.25 82 ALA A CA 1
ATOM 675 C C . ALA A 1 82 ? -14.832 12.272 4.009 1.00 96.25 82 ALA A C 1
ATOM 677 O O . ALA A 1 82 ? -15.344 13.055 4.808 1.00 96.25 82 ALA A O 1
ATOM 678 N N . LYS A 1 83 ? -15.573 11.530 3.175 1.00 95.62 83 LYS A N 1
ATOM 679 C CA . LYS A 1 83 ? -17.044 11.557 3.113 1.00 95.62 83 LYS A CA 1
ATOM 680 C C . LYS A 1 83 ? -17.691 11.200 4.453 1.00 95.62 83 LYS A C 1
ATOM 682 O O . LYS A 1 83 ? -18.696 11.803 4.816 1.00 95.62 83 LYS A O 1
ATOM 687 N N . TYR A 1 84 ? -17.117 10.247 5.185 1.00 95.38 84 TYR A N 1
ATOM 688 C CA . TYR A 1 84 ? -17.586 9.851 6.518 1.00 95.38 84 TYR A CA 1
ATOM 689 C C . TYR A 1 84 ? -16.984 10.685 7.662 1.00 95.38 84 TYR A C 1
ATOM 691 O O . TYR A 1 84 ? -17.228 10.382 8.827 1.00 95.38 84 TYR A O 1
ATOM 699 N N . GLY A 1 85 ? -16.208 11.733 7.360 1.00 96.12 85 GLY A N 1
ATOM 700 C CA . GLY A 1 85 ? -15.629 12.624 8.368 1.00 96.12 85 GLY A CA 1
ATOM 701 C C . GLY A 1 85 ? -14.547 11.978 9.239 1.00 96.12 85 GLY A C 1
ATOM 702 O O . GLY A 1 85 ? -14.254 12.484 10.317 1.00 96.12 85 GLY A O 1
ATOM 703 N N . ILE A 1 86 ? -13.955 10.865 8.792 1.00 95.75 86 ILE A N 1
ATOM 704 C CA . ILE A 1 86 ? -12.896 10.152 9.524 1.00 95.75 86 ILE A CA 1
ATOM 705 C C . ILE A 1 86 ? -11.568 10.907 9.401 1.00 95.75 86 ILE A C 1
ATOM 707 O O . ILE A 1 86 ? -10.781 10.945 10.345 1.00 95.75 86 ILE A O 1
ATOM 711 N N . ILE A 1 87 ? -11.318 11.512 8.237 1.00 96.19 87 ILE A N 1
ATOM 712 C CA . ILE A 1 87 ? -10.123 12.316 7.964 1.00 96.19 87 ILE A CA 1
ATOM 713 C C . ILE A 1 87 ? -10.493 13.600 7.225 1.00 96.19 87 ILE A C 1
ATOM 715 O O . ILE A 1 87 ? -11.478 13.648 6.490 1.00 96.19 87 ILE A O 1
ATOM 719 N N . GLU A 1 88 ? -9.635 14.612 7.321 1.00 95.31 88 GLU A N 1
ATOM 720 C CA . GLU A 1 88 ? -9.601 15.688 6.331 1.00 95.31 88 GLU A CA 1
ATOM 721 C C . GLU A 1 88 ? -8.812 15.211 5.101 1.00 95.31 88 GLU A C 1
ATOM 723 O O . GLU A 1 88 ? -7.694 14.703 5.235 1.00 95.31 88 GLU A O 1
ATOM 728 N N . LYS A 1 89 ? -9.375 15.352 3.891 1.00 94.06 89 LYS A N 1
ATOM 729 C CA . LYS A 1 89 ? -8.724 14.857 2.667 1.00 94.06 89 LYS A CA 1
ATOM 730 C C . LYS A 1 89 ? -7.395 15.596 2.433 1.00 94.06 89 LYS A C 1
ATOM 732 O O . LYS A 1 89 ? -7.403 16.802 2.167 1.00 94.06 89 LYS A O 1
ATOM 737 N N . PRO A 1 90 ? -6.242 14.904 2.459 1.00 93.94 90 PRO A N 1
ATOM 738 C CA . PRO A 1 90 ? -4.959 15.576 2.332 1.00 93.94 90 PRO A CA 1
ATOM 739 C C . PRO A 1 90 ? -4.721 16.049 0.893 1.00 93.94 90 PRO A C 1
ATOM 741 O O . PRO A 1 90 ? -4.950 15.313 -0.066 1.00 93.94 90 PRO A O 1
ATOM 744 N N . LYS A 1 91 ? -4.152 17.253 0.726 1.00 93.12 91 LYS A N 1
ATOM 745 C CA . LYS A 1 91 ? -3.730 17.762 -0.598 1.00 93.12 91 LYS A CA 1
ATOM 746 C C . LYS A 1 91 ? -2.603 16.929 -1.222 1.00 93.12 91 LYS A C 1
ATOM 748 O O . LYS A 1 91 ? -2.481 16.863 -2.442 1.00 93.12 91 LYS A O 1
ATOM 753 N N . ARG A 1 92 ? -1.742 16.336 -0.387 1.00 94.06 92 ARG A N 1
ATOM 754 C CA . ARG A 1 92 ? -0.656 15.427 -0.782 1.00 94.06 92 ARG A CA 1
ATOM 755 C C . ARG A 1 92 ? -0.536 14.309 0.243 1.00 94.06 92 ARG A C 1
ATOM 757 O O . ARG A 1 92 ? -0.480 14.583 1.437 1.00 94.06 92 ARG A O 1
ATOM 764 N N . LEU A 1 93 ? -0.428 13.071 -0.225 1.00 95.44 93 LEU A N 1
ATOM 765 C CA . LEU A 1 93 ? -0.269 11.903 0.636 1.00 95.44 93 LEU A CA 1
ATOM 766 C C . LEU A 1 93 ? 1.223 11.621 0.878 1.00 95.44 93 LEU A C 1
ATOM 768 O O . LEU A 1 93 ? 1.856 10.873 0.137 1.00 95.44 93 LEU A O 1
ATOM 772 N N . THR A 1 94 ? 1.809 12.270 1.886 1.00 96.44 94 THR A N 1
ATOM 773 C CA . THR A 1 94 ? 3.192 11.986 2.317 1.00 96.44 94 THR A CA 1
ATOM 774 C C . THR A 1 94 ? 3.254 10.685 3.123 1.00 96.44 94 THR A C 1
ATOM 776 O O . THR A 1 94 ? 2.232 10.219 3.623 1.00 96.44 94 THR A O 1
ATOM 779 N N . LYS A 1 95 ? 4.452 10.110 3.318 1.00 96.88 95 LYS A N 1
ATOM 780 C CA . LYS A 1 95 ? 4.640 8.914 4.168 1.00 96.88 95 LYS A CA 1
ATOM 781 C C . LYS A 1 95 ? 4.078 9.116 5.583 1.00 96.88 95 LYS A C 1
ATOM 783 O O . LYS A 1 95 ? 3.423 8.224 6.101 1.00 96.88 95 LYS A O 1
ATOM 788 N N . SER A 1 96 ? 4.286 10.294 6.177 1.00 97.56 96 SER A N 1
ATOM 789 C CA . SER A 1 96 ? 3.765 10.615 7.514 1.00 97.56 96 SER A CA 1
ATOM 790 C C . SER A 1 96 ? 2.232 10.616 7.545 1.00 97.56 96 SER A C 1
ATOM 792 O O . SER A 1 96 ? 1.636 9.912 8.355 1.00 97.56 96 SER A O 1
ATOM 794 N N . ILE A 1 97 ? 1.593 11.313 6.597 1.00 97.69 97 ILE A N 1
ATOM 795 C CA . ILE A 1 97 ? 0.125 11.360 6.491 1.00 97.69 97 ILE A CA 1
ATOM 796 C C . ILE A 1 97 ? -0.439 9.959 6.218 1.00 97.69 97 ILE A C 1
ATOM 798 O O . ILE A 1 97 ? -1.421 9.562 6.833 1.00 97.69 97 ILE A O 1
ATOM 802 N N . TYR A 1 98 ? 0.209 9.175 5.350 1.00 98.25 98 TYR A N 1
ATOM 803 C CA . TYR A 1 98 ? -0.181 7.790 5.077 1.00 98.25 98 TYR A CA 1
ATOM 804 C C . TYR A 1 98 ? -0.235 6.959 6.365 1.00 98.25 98 TYR A C 1
ATOM 806 O O . TYR A 1 98 ? -1.225 6.282 6.626 1.00 98.25 98 TYR A O 1
ATOM 814 N N . LEU A 1 99 ? 0.819 7.024 7.183 1.00 98.12 99 LEU A N 1
ATOM 815 C CA . LEU A 1 99 ? 0.909 6.269 8.435 1.00 98.12 99 LEU A CA 1
ATOM 816 C C . LEU A 1 99 ? -0.092 6.757 9.493 1.00 98.12 99 LEU A C 1
ATOM 818 O O . LEU A 1 99 ? -0.585 5.947 10.276 1.00 98.12 99 LEU A O 1
ATOM 822 N N . GLN A 1 100 ? -0.417 8.052 9.509 1.00 98.12 100 GLN A N 1
ATOM 823 C CA . GLN A 1 100 ? -1.464 8.603 10.375 1.00 98.12 100 GLN A CA 1
ATOM 824 C C . GLN A 1 100 ? -2.845 8.056 10.000 1.00 98.12 100 GLN A C 1
AT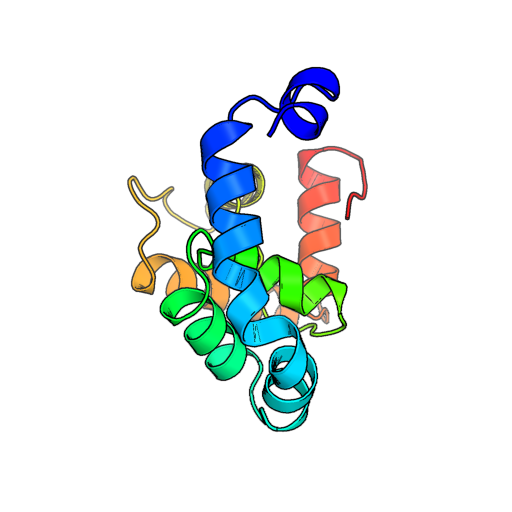OM 826 O O . GLN A 1 100 ? -3.554 7.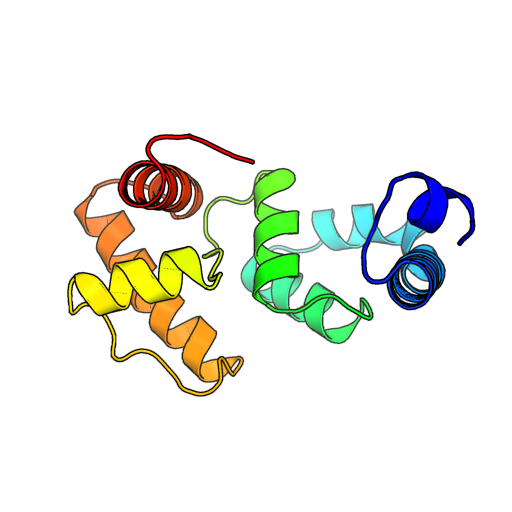547 10.864 1.00 98.12 100 GLN A O 1
ATOM 831 N N . ILE A 1 101 ? -3.199 8.085 8.713 1.00 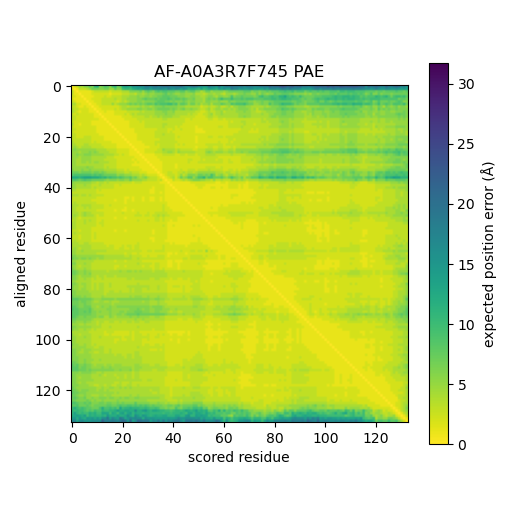98.12 101 ILE A N 1
ATOM 832 C CA . ILE A 1 101 ? -4.477 7.547 8.224 1.00 98.12 101 ILE A CA 1
ATOM 833 C C . ILE A 1 101 ? -4.543 6.027 8.441 1.00 98.12 101 ILE A C 1
ATOM 835 O O . ILE A 1 101 ? -5.566 5.505 8.874 1.00 98.12 101 ILE A O 1
ATOM 839 N N . GLU A 1 102 ? -3.441 5.306 8.210 1.00 98.31 102 GLU A N 1
ATOM 840 C CA . GLU A 1 102 ? -3.352 3.870 8.501 1.00 98.31 102 GLU A CA 1
ATOM 841 C C . GLU A 1 102 ? -3.605 3.554 9.982 1.00 98.31 102 GLU A C 1
ATOM 843 O O . GLU A 1 102 ? -4.225 2.538 10.291 1.00 98.31 102 GLU A O 1
ATOM 848 N N . LYS A 1 103 ? -3.143 4.406 10.904 1.00 98.00 103 LYS A N 1
ATOM 849 C CA . LYS A 1 103 ? -3.403 4.235 12.337 1.00 98.00 103 LYS A CA 1
ATOM 850 C C . LYS A 1 103 ? -4.894 4.370 12.661 1.00 98.00 103 LYS A C 1
ATOM 852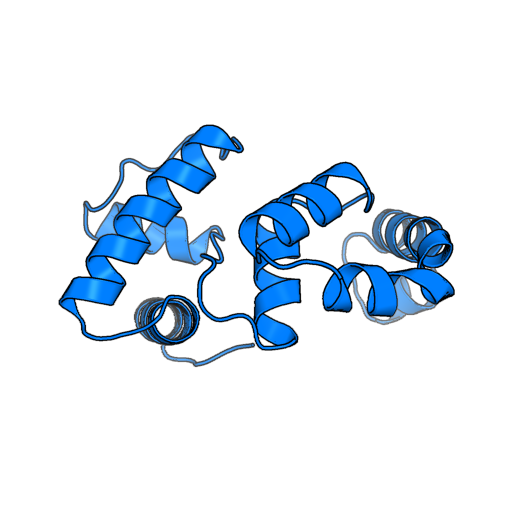 O O . LYS A 1 103 ? -5.407 3.557 13.424 1.00 98.00 103 LYS A O 1
ATOM 857 N N . GLU A 1 104 ? -5.588 5.337 12.062 1.00 97.56 104 GLU A N 1
ATOM 858 C CA . GLU A 1 104 ? -7.039 5.483 12.243 1.00 97.56 104 GLU A CA 1
ATOM 859 C C . GLU A 1 104 ? -7.813 4.303 11.653 1.00 97.56 104 GLU A C 1
ATOM 861 O O . GLU A 1 104 ? -8.698 3.757 12.310 1.00 97.56 104 GLU A O 1
ATOM 866 N N . LEU A 1 105 ? -7.434 3.836 10.461 1.00 97.62 105 LEU A N 1
ATOM 867 C CA . LEU A 1 105 ? -8.015 2.623 9.885 1.00 97.62 105 LEU A CA 1
ATOM 868 C C . LEU A 1 105 ? -7.787 1.396 10.768 1.00 97.62 105 LEU A C 1
ATOM 870 O O . LEU A 1 105 ? -8.697 0.589 10.922 1.00 97.62 105 LEU A O 1
ATOM 874 N N . ARG A 1 106 ? -6.611 1.268 11.391 1.00 97.81 106 ARG A N 1
ATOM 875 C CA . ARG A 1 106 ? -6.332 0.171 12.324 1.00 97.81 106 ARG A CA 1
ATOM 876 C C . ARG A 1 106 ? -7.258 0.204 13.531 1.00 97.81 106 ARG A C 1
ATOM 878 O O . ARG A 1 106 ? -7.813 -0.827 13.885 1.00 97.81 106 ARG A O 1
ATOM 885 N N . ARG A 1 107 ? -7.494 1.389 14.097 1.00 97.56 107 ARG A N 1
ATOM 886 C CA . ARG A 1 107 ? -8.460 1.573 15.187 1.00 97.56 107 ARG A CA 1
ATOM 887 C C . ARG A 1 107 ? -9.875 1.167 14.761 1.00 97.56 107 ARG A C 1
ATOM 889 O O . ARG A 1 107 ? -10.591 0.543 15.534 1.00 97.56 107 ARG A O 1
ATOM 896 N N . ILE A 1 108 ? -10.281 1.499 13.534 1.00 97.12 108 ILE A N 1
ATOM 897 C CA . ILE A 1 108 ? -11.581 1.090 12.977 1.00 97.12 108 ILE A CA 1
ATOM 898 C C . ILE A 1 108 ? -11.645 -0.432 12.797 1.00 97.12 108 ILE A C 1
ATOM 900 O O . ILE A 1 108 ? -12.648 -1.038 13.164 1.00 97.12 108 ILE A O 1
ATOM 904 N N . ALA A 1 109 ? -10.581 -1.045 12.274 1.00 97.44 109 ALA A N 1
ATOM 905 C CA . ALA A 1 109 ? -10.492 -2.491 12.092 1.00 97.44 109 ALA A CA 1
ATOM 906 C C . ALA A 1 109 ? -10.634 -3.222 13.437 1.00 97.44 109 ALA A C 1
ATOM 908 O O . ALA A 1 109 ? -11.467 -4.113 13.567 1.00 97.44 109 ALA A O 1
ATOM 909 N N . GLU A 1 110 ? -9.907 -2.769 14.463 1.00 97.56 110 GLU A N 1
ATOM 910 C CA . GLU A 1 110 ? -9.976 -3.305 15.827 1.00 97.56 110 GLU A CA 1
ATOM 911 C C . GLU A 1 110 ? -11.390 -3.206 16.419 1.00 97.56 110 GLU A C 1
ATOM 913 O O . GLU A 1 110 ? -11.902 -4.190 16.949 1.00 97.56 110 GLU A O 1
ATOM 918 N N . LEU A 1 111 ? -12.057 -2.053 16.279 1.00 97.50 111 LEU A N 1
ATOM 919 C CA . LEU A 1 111 ? -13.439 -1.865 16.743 1.00 97.50 111 LEU A CA 1
ATOM 920 C C . LEU A 1 111 ? -14.446 -2.757 16.004 1.00 97.50 111 LEU A C 1
ATOM 922 O O . L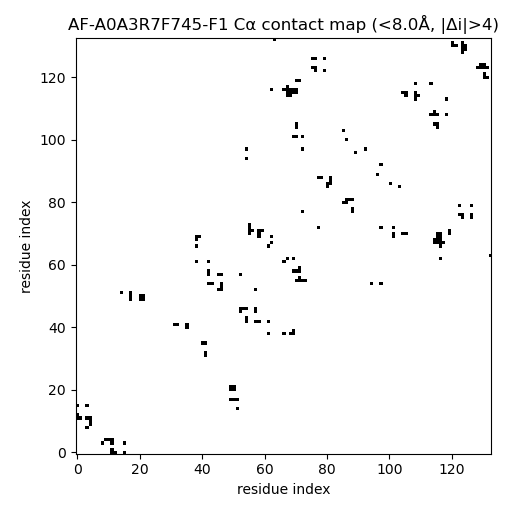EU A 1 111 ? -15.445 -3.167 16.591 1.00 97.50 111 LEU A O 1
ATOM 926 N N . ALA A 1 112 ? -14.192 -3.048 14.729 1.00 96.50 112 ALA A N 1
ATOM 927 C CA . ALA A 1 112 ? -15.025 -3.919 13.908 1.00 96.50 112 ALA A CA 1
ATOM 928 C C . ALA A 1 112 ? -14.691 -5.415 14.070 1.00 96.50 112 ALA A C 1
ATOM 930 O O . ALA A 1 112 ? -15.391 -6.251 13.500 1.00 96.50 112 ALA A O 1
ATOM 931 N N . GLY A 1 113 ? -13.637 -5.766 14.818 1.00 97.50 113 GLY A N 1
ATOM 932 C CA . GLY A 1 113 ? -13.155 -7.144 14.929 1.00 97.50 113 GLY A CA 1
ATOM 933 C C . GLY A 1 113 ? -12.559 -7.694 13.626 1.00 97.50 113 GLY A C 1
ATOM 934 O O . GLY A 1 113 ? -12.640 -8.894 13.382 1.00 97.50 113 GLY A O 1
ATOM 935 N N . LEU A 1 114 ? -11.992 -6.821 12.788 1.00 97.50 114 LEU A N 1
ATOM 936 C CA . LEU A 1 114 ? -11.410 -7.137 11.481 1.00 97.50 114 LEU A CA 1
ATOM 937 C C . LEU A 1 114 ? -9.897 -6.884 11.474 1.00 97.50 114 LEU A C 1
ATOM 939 O O . LEU A 1 114 ? -9.382 -6.052 12.222 1.00 97.50 114 LEU A O 1
ATOM 943 N N . ASN A 1 115 ? -9.177 -7.537 10.564 1.00 96.56 115 ASN A N 1
ATOM 944 C CA . ASN A 1 115 ? -7.831 -7.110 10.179 1.00 96.56 115 ASN A CA 1
ATOM 945 C C . ASN A 1 115 ? -7.867 -6.041 9.063 1.00 96.56 115 ASN A C 1
ATOM 947 O O . ASN A 1 115 ? -8.917 -5.726 8.501 1.00 96.56 115 ASN A O 1
ATOM 951 N N . MET A 1 116 ? -6.708 -5.458 8.730 1.00 96.62 116 MET A N 1
ATOM 952 C CA . MET A 1 116 ? -6.631 -4.370 7.742 1.00 96.62 116 MET A CA 1
ATOM 953 C C . MET A 1 116 ? -6.993 -4.835 6.331 1.00 96.62 116 MET A C 1
ATOM 955 O O . MET A 1 116 ? -7.612 -4.083 5.581 1.00 96.62 116 MET A O 1
ATOM 959 N N . ALA A 1 117 ? -6.616 -6.064 5.966 1.00 94.25 117 ALA A N 1
ATOM 960 C CA . ALA A 1 117 ? -6.946 -6.621 4.660 1.00 94.25 117 ALA A CA 1
ATOM 961 C C . ALA A 1 117 ? -8.446 -6.898 4.514 1.00 94.25 117 ALA A C 1
ATOM 963 O O . ALA A 1 117 ? -8.987 -6.673 3.438 1.00 94.25 117 ALA A O 1
ATOM 964 N N . GLU A 1 118 ? -9.116 -7.350 5.572 1.00 94.69 118 GLU A N 1
ATOM 965 C CA . GLU A 1 118 ? -10.570 -7.522 5.602 1.00 94.69 118 GLU A CA 1
ATOM 966 C C . GLU A 1 118 ? -11.282 -6.174 5.525 1.00 94.69 118 GLU A C 1
ATOM 968 O O . GLU A 1 118 ? -12.159 -6.000 4.680 1.00 94.69 118 GLU A O 1
ATOM 973 N N . LEU A 1 119 ? -10.873 -5.204 6.353 1.00 95.94 119 LEU A N 1
ATOM 974 C CA . LEU A 1 119 ? -11.441 -3.857 6.340 1.00 95.94 119 LEU A CA 1
ATOM 975 C C . LEU A 1 119 ? -11.350 -3.222 4.944 1.00 95.94 119 LEU A C 1
ATOM 977 O O . LEU A 1 119 ? -12.332 -2.652 4.479 1.00 95.94 119 LEU A O 1
ATOM 981 N N . ASP A 1 120 ? -10.216 -3.362 4.252 1.00 92.50 120 ASP A N 1
ATOM 982 C CA . ASP A 1 120 ? -10.031 -2.875 2.877 1.00 92.50 120 ASP A CA 1
ATOM 983 C C . ASP A 1 120 ? -11.112 -3.404 1.917 1.00 92.50 120 ASP A C 1
ATOM 985 O O . ASP A 1 120 ? -11.697 -2.625 1.164 1.00 92.50 120 ASP A O 1
ATOM 989 N N . LEU A 1 121 ? -11.452 -4.698 1.991 1.00 90.69 121 LEU A N 1
ATOM 990 C CA . LEU A 1 121 ? -12.498 -5.291 1.147 1.00 90.69 121 LEU A CA 1
ATOM 991 C C . LEU A 1 121 ? -13.882 -4.695 1.441 1.00 90.69 121 LEU A C 1
ATOM 993 O O . LEU A 1 121 ? -14.649 -4.438 0.510 1.00 90.69 121 LEU A O 1
ATOM 997 N N . TYR A 1 122 ? -14.195 -4.445 2.716 1.00 92.94 122 TYR A N 1
ATOM 998 C CA . TYR A 1 122 ? -15.453 -3.806 3.112 1.00 92.94 122 TYR A CA 1
ATOM 999 C C . TYR A 1 122 ? -15.530 -2.354 2.641 1.00 92.94 122 TYR A C 1
ATOM 1001 O O . TYR A 1 122 ? -16.550 -1.954 2.083 1.00 92.94 122 TYR A O 1
ATOM 1009 N N . LEU A 1 123 ? -14.458 -1.575 2.813 1.00 92.69 123 LEU A N 1
ATOM 1010 C CA . LEU A 1 123 ? -14.408 -0.185 2.353 1.00 92.69 123 LEU A CA 1
ATOM 1011 C C . LEU A 1 123 ? -14.576 -0.102 0.827 1.00 92.69 123 LEU A C 1
ATOM 1013 O O . LEU A 1 123 ? -15.353 0.715 0.335 1.00 92.69 123 LEU A O 1
ATOM 1017 N N . TRP A 1 124 ? -13.937 -1.003 0.076 1.00 90.12 124 TRP A N 1
ATOM 1018 C CA . TRP A 1 124 ? -14.127 -1.116 -1.373 1.00 90.12 124 TRP A CA 1
ATOM 1019 C C . TRP A 1 124 ? -15.562 -1.456 -1.768 1.00 90.12 124 TRP A C 1
ATOM 1021 O O . TRP A 1 124 ? -16.107 -0.866 -2.708 1.00 90.12 124 TRP A O 1
ATOM 1031 N N . TYR A 1 125 ? -16.183 -2.391 -1.050 1.00 90.94 125 TYR A N 1
ATOM 1032 C CA . TYR A 1 125 ? -17.573 -2.756 -1.284 1.00 90.94 125 TYR A CA 1
ATOM 1033 C C . TYR A 1 125 ? -18.520 -1.582 -1.000 1.00 90.94 125 TYR A C 1
ATOM 1035 O O . TYR A 1 125 ? -19.427 -1.334 -1.790 1.00 90.94 125 TYR A O 1
ATOM 1043 N N . MET A 1 126 ? -18.283 -0.817 0.070 1.00 89.19 126 MET A N 1
ATOM 1044 C CA . MET A 1 126 ? -19.066 0.381 0.395 1.00 89.19 126 MET A CA 1
ATOM 1045 C C . MET A 1 126 ? -18.955 1.474 -0.674 1.00 89.19 126 MET A C 1
ATOM 1047 O O . MET A 1 126 ? -19.941 2.153 -0.952 1.00 89.19 126 MET A O 1
ATOM 1051 N N . GLU A 1 127 ? -17.775 1.646 -1.269 1.00 87.50 127 GLU A N 1
ATOM 1052 C CA . GLU A 1 127 ? -17.535 2.682 -2.277 1.00 87.50 127 GLU A CA 1
ATOM 1053 C C . GLU A 1 127 ? -18.033 2.280 -3.674 1.00 87.50 127 GLU A C 1
ATOM 1055 O O . GLU A 1 127 ? -18.565 3.109 -4.410 1.00 87.50 127 GLU A O 1
ATOM 1060 N N . THR A 1 128 ? -17.876 1.010 -4.064 1.00 85.44 128 THR A N 1
ATOM 1061 C CA . THR A 1 128 ? -18.074 0.579 -5.464 1.00 85.44 128 THR A CA 1
ATOM 1062 C C . THR A 1 128 ? -19.160 -0.472 -5.678 1.00 85.44 128 THR A C 1
ATOM 1064 O O . THR A 1 128 ? -19.493 -0.784 -6.824 1.00 85.44 128 THR A O 1
ATOM 1067 N N . GLY A 1 129 ? -19.693 -1.063 -4.605 1.00 85.88 129 GLY A N 1
ATOM 1068 C CA . GLY A 1 129 ? -20.609 -2.205 -4.666 1.00 85.88 129 GLY A CA 1
ATOM 1069 C C . GLY A 1 129 ? -19.965 -3.499 -5.179 1.00 85.88 129 GLY A C 1
ATOM 1070 O O . GLY A 1 129 ? -20.672 -4.459 -5.484 1.00 85.88 129 GLY A O 1
ATOM 1071 N N . LYS A 1 130 ? -18.634 -3.540 -5.324 1.00 79.88 130 LYS A N 1
ATOM 1072 C CA . LYS A 1 130 ? -17.876 -4.691 -5.829 1.00 79.88 130 LYS A CA 1
ATOM 1073 C C . LYS A 1 130 ? -16.689 -4.985 -4.921 1.00 79.88 130 LYS A C 1
ATOM 1075 O O . LYS A 1 130 ? -16.111 -4.086 -4.324 1.00 79.88 130 LYS A O 1
ATOM 1080 N N . ILE A 1 131 ? -16.300 -6.255 -4.875 1.00 75.81 131 ILE A N 1
ATOM 1081 C CA . ILE A 1 131 ? -15.051 -6.694 -4.250 1.00 75.81 131 ILE A CA 1
ATOM 1082 C C . ILE A 1 131 ? -14.025 -6.884 -5.372 1.00 75.81 131 ILE A C 1
ATOM 1084 O O . ILE A 1 131 ? -14.232 -7.700 -6.272 1.00 75.81 131 ILE A O 1
ATOM 1088 N N . LEU A 1 132 ? -12.944 -6.104 -5.343 1.00 74.88 132 LEU A N 1
ATOM 1089 C CA . LEU A 1 132 ? -11.826 -6.177 -6.291 1.00 74.88 132 LEU A CA 1
ATOM 1090 C C . LEU A 1 132 ? -10.552 -6.667 -5.580 1.00 74.88 132 LEU A C 1
ATOM 1092 O O . LEU A 1 132 ? -10.506 -6.722 -4.352 1.00 74.88 132 LEU A O 1
ATOM 1096 N N . LYS A 1 133 ? -9.522 -7.041 -6.352 1.00 62.53 133 LYS A N 1
ATOM 1097 C CA . LYS A 1 133 ? -8.194 -7.423 -5.844 1.00 62.53 133 LYS A CA 1
ATOM 1098 C C . LYS A 1 133 ? -7.066 -6.861 -6.701 1.00 62.53 133 LYS A C 1
ATOM 1100 O O . LYS A 1 133 ? -7.237 -6.855 -7.941 1.00 62.53 133 LYS A O 1
#

Secondary structure (DSSP, 8-state):
-HHHHHTT-SSHHHHHHHHHHHGGGTTTHHHHHHH-S-HHHHHHHHHHHSTT--HHHHHHHHHHTT--S-----HHHHHHHHHTTSSPPPSS--HHHHHHHHHHHHHHHHHHT--HHHHHHHHHHHHHSS---

Mean predicted aligned error: 3.65 Å

Nearest PDB structures (foldseek):
  3fhf-assembly1_A  TM=9.525E-01  e=3.969E-11  Methanocaldococcus jannaschii
  3knt-assembly1_A  TM=9.684E-01  e=1.694E-10  Methanocaldococcus jannaschii
  3n0u-assembly3_C  TM=9.277E-01  e=1.024E-09  Thermotoga maritima
  3fhg-assembly1_A  TM=8.581E-01  e=1.694E-07  Saccharolobus solfataricus
  6w13-assembly1_A  TM=6.248E-01  e=2.542E-01  Homo sapiens

Foldseek 3Di:
DVVCVVVPPPPSPVVVVLVVQQCVCVPPLVVLVVPDPDLVVQLVCCCVRRPPDDSLNSQVVCVVVPDFAFARDDPLLLVLCVVVVVDPRDPDCDPVNRVVVSVSLCVVCVVVVHTNSVSNQVSCCVRPVDGDD

pLDDT: mean 94.33, std 5.14, range [62.53, 98.31]

Radius of gyration: 16.13 Å; Cα contacts (8 Å, |Δi|>4): 112; chains: 1; bounding box: 38×32×44 Å